Protein AF-M2TJ73-F1 (afdb_monomer_lite)

Organism: Cochliobolus heterostrophus (strain C5 / ATCC 48332 / race O) (NCBI:txid701091)

Radius of gyration: 16.39 Å; chains: 1; bounding box: 40×50×38 Å

Structure (mmCIF, N/CA/C/O backbone):
data_AF-M2TJ73-F1
#
_entry.id   AF-M2TJ73-F1
#
loop_
_atom_site.group_PDB
_atom_site.id
_atom_site.type_symbol
_atom_site.label_atom_id
_atom_site.label_alt_id
_atom_site.label_comp_id
_atom_site.label_asym_id
_atom_site.label_entity_id
_atom_site.label_seq_id
_atom_site.pdbx_PDB_ins_code
_atom_site.Cartn_x
_atom_site.Cartn_y
_atom_site.Cartn_z
_atom_site.occupancy
_atom_site.B_iso_or_equiv
_atom_site.auth_seq_id
_atom_site.auth_comp_id
_atom_site.auth_asym_id
_atom_site.auth_atom_id
_atom_site.pdbx_PDB_model_num
ATOM 1 N N . MET A 1 1 ? -11.715 5.694 4.48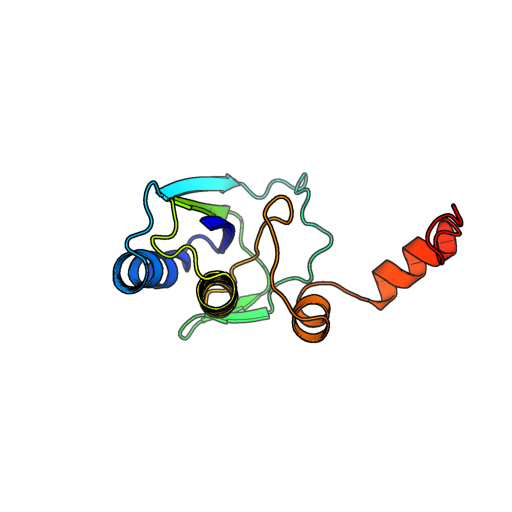5 1.00 90.75 1 MET A N 1
ATOM 2 C CA . MET A 1 1 ? -10.514 4.877 4.255 1.00 90.75 1 MET A CA 1
ATOM 3 C C . MET A 1 1 ? -10.256 4.895 2.766 1.00 90.75 1 MET A C 1
ATOM 5 O O . MET A 1 1 ? -11.190 4.682 2.010 1.00 90.75 1 MET A O 1
ATOM 9 N N . ILE A 1 2 ? -9.051 5.289 2.363 1.00 94.38 2 ILE A N 1
ATOM 10 C CA . ILE A 1 2 ? -8.720 5.527 0.956 1.00 94.38 2 ILE A CA 1
ATOM 11 C C . ILE A 1 2 ? -7.363 4.884 0.698 1.00 94.38 2 ILE A C 1
ATOM 13 O O . ILE A 1 2 ? -6.383 5.260 1.344 1.00 94.38 2 ILE A O 1
ATOM 17 N N . HIS A 1 3 ? -7.318 3.922 -0.218 1.00 95.38 3 HIS A N 1
ATOM 18 C CA . HIS A 1 3 ? -6.088 3.281 -0.672 1.00 95.38 3 HIS A CA 1
ATOM 19 C C . HIS A 1 3 ? -6.145 3.107 -2.182 1.00 95.38 3 HIS A C 1
ATOM 21 O O . HIS A 1 3 ? -7.059 2.450 -2.655 1.00 95.38 3 HIS A O 1
ATOM 27 N N . ASP A 1 4 ? -5.148 3.614 -2.902 1.00 93.88 4 ASP A N 1
ATOM 28 C CA . ASP A 1 4 ? -4.896 3.205 -4.285 1.00 93.88 4 ASP A CA 1
ATOM 29 C C . ASP A 1 4 ? -3.595 2.423 -4.319 1.00 93.88 4 ASP A C 1
ATOM 31 O O . ASP A 1 4 ? -2.575 2.879 -3.792 1.00 93.88 4 ASP A O 1
ATOM 35 N N . ILE A 1 5 ? -3.633 1.240 -4.916 1.00 93.00 5 ILE A N 1
ATOM 36 C CA . ILE A 1 5 ? -2.560 0.257 -4.860 1.00 93.00 5 ILE A CA 1
ATOM 37 C C . ILE A 1 5 ? -2.330 -0.276 -6.269 1.00 93.00 5 ILE A C 1
ATOM 39 O O . ILE A 1 5 ? -3.274 -0.642 -6.960 1.00 93.00 5 ILE A O 1
ATOM 43 N N . ALA A 1 6 ? -1.076 -0.293 -6.706 1.00 90.38 6 ALA A N 1
ATOM 44 C CA . ALA A 1 6 ? -0.667 -0.979 -7.921 1.00 90.38 6 ALA A CA 1
ATOM 45 C C . ALA A 1 6 ? -0.224 -2.397 -7.567 1.00 90.38 6 ALA A C 1
ATOM 47 O O . ALA A 1 6 ? 0.658 -2.549 -6.726 1.00 90.38 6 ALA A O 1
ATOM 48 N N . PHE A 1 7 ? -0.800 -3.402 -8.211 1.00 89.06 7 PHE A N 1
ATOM 49 C CA . PHE A 1 7 ? -0.373 -4.795 -8.111 1.00 89.06 7 PHE A CA 1
ATOM 50 C C . PHE A 1 7 ? 0.195 -5.269 -9.451 1.00 89.06 7 PHE A C 1
ATOM 52 O O . PHE A 1 7 ? -0.270 -4.792 -10.493 1.00 89.06 7 PHE A O 1
ATOM 59 N N . PRO A 1 8 ? 1.127 -6.236 -9.460 1.00 81.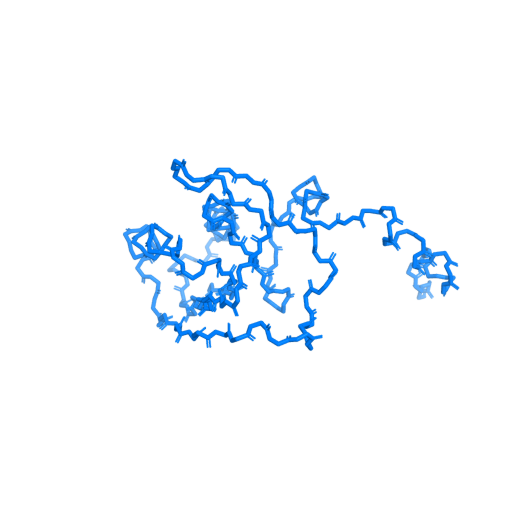94 8 PRO A N 1
ATOM 60 C CA . PRO A 1 8 ? 1.322 -7.086 -10.630 1.00 81.94 8 PRO A CA 1
ATOM 61 C C . PRO A 1 8 ? -0.034 -7.709 -11.004 1.00 81.94 8 PRO A C 1
ATOM 63 O O . PRO A 1 8 ? -0.753 -8.185 -10.125 1.00 81.94 8 PRO A O 1
ATOM 66 N N . ALA A 1 9 ? -0.440 -7.631 -12.276 1.00 67.19 9 ALA A N 1
ATOM 67 C CA . ALA A 1 9 ? -1.838 -7.856 -12.671 1.00 67.19 9 ALA A CA 1
ATOM 68 C C . ALA A 1 9 ? -2.438 -9.198 -12.196 1.00 67.19 9 ALA A C 1
ATOM 70 O O . ALA A 1 9 ? -3.610 -9.237 -11.819 1.00 67.19 9 ALA A O 1
ATOM 71 N N . ASP A 1 10 ? -1.633 -10.262 -12.164 1.00 79.31 10 ASP A N 1
ATOM 72 C CA . ASP A 1 10 ? -2.078 -11.620 -11.821 1.00 79.31 10 ASP A CA 1
ATOM 73 C C . ASP A 1 10 ? -2.294 -11.844 -10.312 1.00 79.31 10 ASP A C 1
ATOM 75 O O . ASP A 1 10 ? -2.897 -12.842 -9.917 1.00 79.31 10 ASP A O 1
ATOM 79 N N . ASP A 1 11 ? -1.839 -10.919 -9.465 1.00 81.94 11 ASP A N 1
ATOM 80 C CA . ASP A 1 11 ? -1.659 -11.166 -8.032 1.00 81.94 11 ASP A CA 1
ATOM 81 C C . ASP A 1 11 ? -2.641 -10.389 -7.134 1.00 81.94 11 ASP A C 1
ATOM 83 O O . ASP A 1 11 ? -2.643 -10.538 -5.914 1.00 81.94 11 ASP A O 1
ATOM 87 N N . ALA A 1 12 ? -3.521 -9.564 -7.708 1.00 90.06 12 ALA A N 1
ATOM 88 C CA . ALA A 1 12 ? -4.411 -8.693 -6.933 1.00 90.06 12 ALA A CA 1
ATOM 89 C C . ALA A 1 12 ? -5.602 -9.417 -6.268 1.00 90.06 12 ALA A C 1
ATOM 91 O O . ALA A 1 12 ? -6.164 -8.903 -5.298 1.00 90.06 12 ALA A O 1
ATOM 92 N N . ALA A 1 13 ? -6.014 -10.583 -6.779 1.00 90.75 13 ALA A N 1
ATOM 93 C CA . ALA A 1 13 ? -7.239 -11.259 -6.337 1.00 90.75 13 ALA A CA 1
ATOM 94 C C . ALA A 1 13 ? -7.246 -11.619 -4.834 1.00 90.75 13 ALA A C 1
ATOM 96 O O . ALA A 1 13 ? -8.194 -11.218 -4.157 1.00 90.75 13 ALA A O 1
ATOM 97 N N . PRO A 1 14 ? -6.184 -12.222 -4.255 1.00 91.12 14 PRO A N 1
ATOM 98 C CA . PRO A 1 14 ? -6.141 -12.509 -2.817 1.00 91.12 14 PRO A CA 1
ATOM 99 C C . PRO A 1 14 ? -6.260 -11.262 -1.930 1.00 91.12 14 PRO A C 1
ATOM 101 O O . PRO A 1 14 ? -6.728 -11.334 -0.793 1.00 91.12 14 PRO A O 1
ATOM 104 N N . PHE A 1 15 ? -5.814 -10.100 -2.421 1.00 94.06 15 PHE A N 1
ATOM 105 C CA . PHE A 1 15 ? -5.986 -8.842 -1.701 1.00 94.06 15 PHE A CA 1
ATOM 106 C C . PHE A 1 15 ? -7.431 -8.340 -1.765 1.00 94.06 15 PHE A C 1
ATOM 108 O O . PHE A 1 15 ? -7.940 -7.856 -0.756 1.00 94.06 15 PHE A O 1
ATOM 115 N N . LEU A 1 16 ? -8.084 -8.450 -2.924 1.00 93.88 16 LEU A N 1
ATOM 116 C CA . LEU A 1 16 ? -9.481 -8.050 -3.099 1.00 93.88 16 LEU A CA 1
ATOM 117 C C . LEU A 1 16 ? -10.423 -8.897 -2.240 1.00 93.88 16 LEU A C 1
ATOM 119 O O . LEU A 1 16 ? -11.265 -8.330 -1.553 1.00 93.88 16 LEU A O 1
ATOM 123 N N . GLU A 1 17 ? -10.228 -10.217 -2.218 1.00 93.75 17 GLU A N 1
ATOM 124 C CA . GLU A 1 17 ? -10.980 -11.143 -1.357 1.00 93.75 17 GLU A CA 1
ATOM 125 C C . GLU A 1 17 ? -10.822 -10.768 0.120 1.00 93.75 17 GLU A C 1
ATOM 127 O O . GLU A 1 17 ? -11.801 -10.599 0.840 1.00 93.75 17 GLU A O 1
ATOM 132 N N . TYR A 1 18 ? -9.586 -10.518 0.561 1.00 94.75 18 TYR A N 1
ATOM 133 C CA . TYR A 1 18 ? -9.336 -10.046 1.920 1.00 94.75 18 TYR A CA 1
ATOM 134 C C . TYR A 1 18 ? -10.005 -8.697 2.219 1.00 94.75 18 TYR A C 1
ATOM 136 O O . TYR A 1 18 ? -10.516 -8.493 3.320 1.00 94.75 18 TYR A O 1
ATOM 144 N N . ALA A 1 19 ? -9.954 -7.748 1.283 1.00 94.06 19 ALA A N 1
ATOM 145 C CA . ALA A 1 19 ? -10.537 -6.425 1.472 1.00 94.06 19 ALA A CA 1
ATOM 146 C C . ALA A 1 19 ? -12.067 -6.493 1.597 1.00 94.06 19 ALA A C 1
ATOM 148 O O . ALA A 1 19 ? -12.628 -5.793 2.442 1.00 94.06 19 ALA A O 1
ATOM 149 N N . ASP A 1 20 ? -12.710 -7.349 0.802 1.00 93.62 20 ASP A N 1
ATOM 150 C CA . ASP A 1 20 ? -14.139 -7.645 0.890 1.00 93.62 20 ASP A CA 1
ATOM 151 C C . ASP A 1 20 ? -14.485 -8.270 2.249 1.00 93.62 20 ASP A C 1
ATOM 153 O O . ASP A 1 20 ? -15.212 -7.674 3.043 1.00 93.62 20 ASP A O 1
ATOM 157 N N . GLU A 1 21 ? -13.861 -9.400 2.589 1.00 94.06 21 GLU A N 1
ATOM 158 C CA . GLU A 1 21 ? -14.176 -10.157 3.806 1.00 94.06 21 GLU A CA 1
ATOM 159 C C . GLU A 1 21 ? -13.881 -9.386 5.101 1.00 94.06 21 GLU A C 1
ATOM 161 O O . GLU A 1 21 ? -14.634 -9.467 6.074 1.00 94.06 21 GLU A O 1
ATOM 166 N N . ALA A 1 22 ? -12.756 -8.667 5.157 1.00 93.50 22 ALA A N 1
ATOM 167 C CA . ALA A 1 22 ? -12.283 -8.052 6.395 1.00 93.50 22 ALA A CA 1
ATOM 168 C C . ALA A 1 22 ? -12.795 -6.623 6.609 1.00 93.50 22 ALA A C 1
ATOM 170 O O . ALA A 1 22 ? -12.780 -6.150 7.753 1.00 93.50 22 ALA A O 1
ATOM 171 N N . PHE A 1 23 ? -13.189 -5.916 5.545 1.00 92.31 23 PHE A N 1
ATOM 172 C CA . PHE A 1 23 ? -13.529 -4.495 5.629 1.00 92.31 23 PHE A CA 1
ATOM 173 C C . PHE A 1 23 ? -14.849 -4.102 4.971 1.00 92.31 23 PHE A C 1
ATOM 175 O O . PHE A 1 23 ? -15.295 -2.994 5.273 1.00 92.31 23 PHE A O 1
ATOM 182 N N . ASP A 1 24 ? -15.452 -4.942 4.120 1.00 91.69 24 ASP A N 1
ATOM 183 C CA . ASP A 1 24 ? -16.683 -4.622 3.376 1.00 91.69 24 ASP A CA 1
ATOM 184 C C . ASP A 1 24 ? -16.599 -3.223 2.721 1.00 91.69 24 ASP A C 1
ATOM 186 O O . ASP A 1 24 ? -17.469 -2.357 2.853 1.00 91.69 24 ASP A O 1
ATOM 190 N N . LEU A 1 25 ? -15.437 -2.935 2.115 1.00 87.50 25 LEU A N 1
ATOM 191 C CA . LEU A 1 25 ? -15.039 -1.577 1.752 1.00 87.50 25 LEU A CA 1
ATOM 192 C C . LEU A 1 25 ? -15.332 -1.279 0.281 1.00 87.50 25 LEU A C 1
ATOM 194 O O . LEU A 1 25 ? -14.535 -1.574 -0.608 1.00 87.50 25 LEU A O 1
ATOM 198 N N . TYR A 1 26 ? -16.448 -0.593 0.054 1.00 91.75 26 TYR A N 1
ATOM 199 C CA . TYR A 1 26 ? -16.934 -0.221 -1.272 1.00 91.75 26 TYR A CA 1
ATOM 200 C C . TYR A 1 26 ? -17.088 1.302 -1.434 1.00 91.75 26 TYR A C 1
ATOM 202 O O . TYR A 1 26 ? -17.320 2.005 -0.444 1.00 91.75 26 TYR A O 1
ATOM 210 N N . PRO A 1 27 ? -17.012 1.836 -2.673 1.00 93.56 27 PRO A N 1
ATOM 211 C CA . PRO A 1 27 ? -16.735 1.144 -3.940 1.00 93.56 27 PRO A CA 1
ATOM 212 C C . PRO A 1 27 ? -15.270 0.708 -4.116 1.00 93.56 27 PRO A C 1
ATOM 214 O O . PRO A 1 27 ? -14.356 1.306 -3.542 1.00 93.56 27 PRO A O 1
ATOM 217 N N . ILE A 1 28 ? -15.074 -0.302 -4.974 1.00 94.00 28 ILE A N 1
ATOM 218 C CA . ILE A 1 28 ? -13.763 -0.768 -5.441 1.00 94.00 28 ILE A CA 1
ATOM 219 C C . ILE A 1 28 ? -13.549 -0.295 -6.884 1.00 94.00 28 ILE A C 1
ATOM 221 O O . ILE A 1 28 ? -14.382 -0.529 -7.759 1.00 94.00 28 ILE A O 1
ATOM 225 N N . TRP A 1 29 ? -12.423 0.365 -7.135 1.00 94.12 29 TRP A N 1
ATOM 226 C CA . TRP A 1 29 ? -11.959 0.765 -8.460 1.00 94.12 29 TRP A CA 1
ATOM 227 C C . TRP A 1 29 ? -10.947 -0.250 -8.991 1.00 94.12 29 TRP A C 1
ATOM 229 O O . TRP A 1 29 ? -9.982 -0.558 -8.297 1.00 94.12 29 TRP A O 1
ATOM 239 N N . LEU A 1 30 ? -11.131 -0.727 -10.224 1.00 94.19 30 LEU A N 1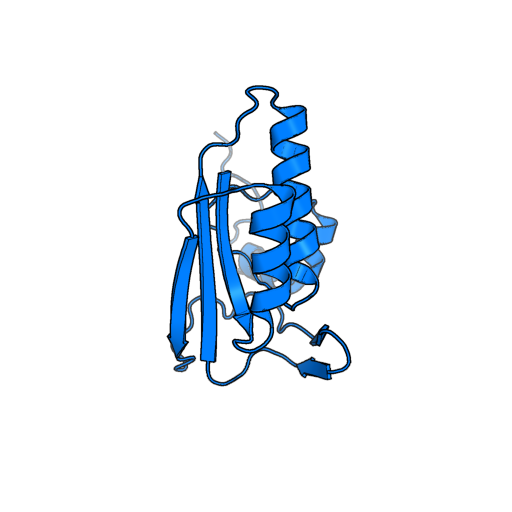
ATOM 240 C CA . LEU A 1 30 ? -10.198 -1.619 -10.916 1.00 94.19 30 LEU A CA 1
ATOM 241 C C . LEU A 1 30 ? -9.814 -0.999 -12.258 1.00 94.19 30 LEU A C 1
ATOM 243 O O . LEU A 1 30 ? -10.678 -0.734 -13.093 1.00 94.19 30 LEU A O 1
ATOM 247 N N . CYS A 1 31 ? -8.523 -0.766 -12.476 1.00 92.38 31 CYS A N 1
ATOM 248 C CA . CYS A 1 31 ? -8.026 -0.180 -13.718 1.00 92.38 31 CYS A CA 1
ATOM 249 C C . CYS A 1 31 ? -6.713 -0.847 -14.143 1.00 92.38 31 CYS A C 1
ATOM 251 O O . CYS A 1 31 ? -5.693 -0.649 -13.476 1.00 92.38 31 CYS A O 1
ATOM 253 N N . PRO A 1 32 ? -6.721 -1.637 -15.232 1.00 89.44 32 PRO A N 1
ATOM 254 C CA . PRO A 1 32 ? -5.501 -2.135 -15.851 1.00 89.44 32 PRO A CA 1
ATOM 255 C C . PRO A 1 32 ? -4.672 -0.971 -16.396 1.00 89.44 32 PRO A C 1
ATOM 257 O O . PRO A 1 32 ? -5.185 -0.102 -17.102 1.00 89.44 32 PRO A O 1
ATOM 260 N N . LEU A 1 33 ? -3.384 -0.960 -16.083 1.00 84.56 33 LEU A N 1
ATOM 261 C CA . LEU A 1 33 ? -2.439 0.064 -16.495 1.00 84.56 33 LEU A CA 1
ATOM 262 C C . LEU A 1 33 ? -1.315 -0.581 -17.295 1.00 84.56 33 LEU A C 1
ATOM 264 O O . LEU A 1 33 ? -0.630 -1.472 -16.800 1.00 84.56 33 LEU A O 1
ATOM 268 N N . LEU A 1 34 ? -1.103 -0.092 -18.515 1.00 81.62 34 LEU A N 1
ATOM 269 C CA . LEU A 1 34 ? 0.06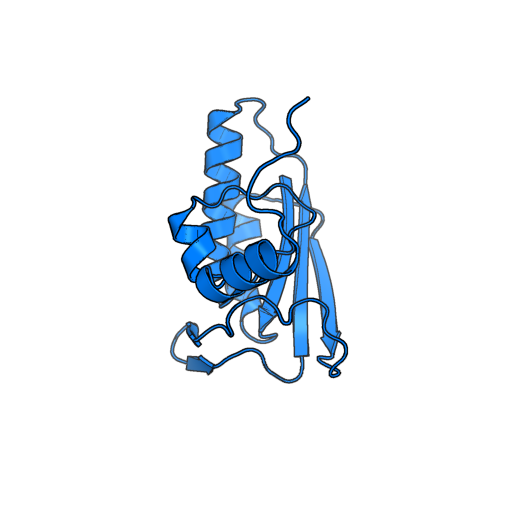7 -0.459 -19.300 1.00 81.62 34 LEU A CA 1
ATOM 270 C C . LEU A 1 34 ? 1.301 0.220 -18.702 1.00 81.62 34 LEU A C 1
ATOM 272 O O . LEU A 1 34 ? 1.312 1.439 -18.501 1.00 81.62 34 LEU A O 1
ATOM 276 N N . ARG A 1 35 ? 2.365 -0.549 -18.482 1.00 72.62 35 ARG A N 1
ATOM 277 C CA . ARG A 1 35 ? 3.692 -0.010 -18.191 1.00 72.62 35 ARG A CA 1
ATOM 278 C C . ARG A 1 35 ? 4.373 0.429 -19.484 1.00 72.62 35 ARG A C 1
ATOM 280 O O . ARG A 1 35 ? 5.294 -0.218 -19.968 1.00 72.62 35 ARG A O 1
ATOM 287 N N . ASP A 1 36 ? 3.942 1.555 -20.049 1.00 70.38 36 ASP A N 1
ATOM 288 C CA . ASP A 1 36 ? 4.813 2.288 -20.970 1.00 70.38 36 ASP A CA 1
ATOM 289 C C . ASP A 1 36 ? 5.840 3.083 -20.142 1.00 70.38 36 ASP A C 1
ATOM 291 O O . ASP A 1 36 ? 5.573 3.438 -18.997 1.00 70.38 36 ASP A O 1
ATOM 295 N N . GLY A 1 37 ? 7.055 3.311 -20.650 1.00 58.66 37 GLY A N 1
ATOM 296 C CA . GLY A 1 37 ? 8.190 3.876 -19.892 1.00 58.66 37 GLY A CA 1
ATOM 297 C C . GLY A 1 37 ? 8.012 5.299 -19.325 1.00 58.66 37 GLY A C 1
ATOM 298 O O . GLY A 1 37 ? 9.000 5.968 -19.036 1.00 58.66 37 GLY A O 1
ATOM 299 N N . ARG A 1 38 ? 6.778 5.792 -19.179 1.00 61.50 38 ARG A N 1
ATOM 300 C CA . ARG A 1 38 ? 6.381 7.094 -18.626 1.00 61.50 38 ARG A CA 1
ATOM 301 C C . ARG A 1 38 ? 5.926 7.003 -17.163 1.00 61.50 38 ARG A C 1
ATOM 303 O O . ARG A 1 38 ? 5.262 7.910 -16.660 1.00 61.50 38 ARG A O 1
ATOM 310 N N . ILE A 1 39 ? 6.248 5.913 -16.466 1.00 59.75 39 ILE A N 1
ATOM 311 C CA . ILE A 1 39 ? 5.707 5.634 -15.131 1.00 59.75 39 ILE A CA 1
ATOM 312 C C . ILE A 1 39 ? 6.259 6.616 -14.088 1.00 59.75 39 ILE A C 1
ATOM 314 O O . ILE A 1 39 ? 7.443 6.621 -13.762 1.00 59.75 39 ILE A O 1
ATOM 318 N N . SER A 1 40 ? 5.354 7.368 -13.458 1.00 56.81 40 SER A N 1
ATOM 319 C CA . SER A 1 40 ? 5.631 8.284 -12.336 1.00 56.81 40 SER A CA 1
ATOM 320 C C . SER A 1 40 ? 6.073 7.588 -11.027 1.00 56.81 40 SER A C 1
ATOM 322 O O . SER A 1 40 ? 6.231 8.258 -10.009 1.00 56.81 40 SER A O 1
ATOM 324 N N . MET A 1 41 ? 6.249 6.261 -11.013 1.00 60.03 41 MET A N 1
ATOM 325 C CA . MET A 1 41 ? 6.626 5.476 -9.823 1.00 60.03 41 MET A CA 1
ATOM 326 C C . MET A 1 41 ? 8.059 4.947 -9.841 1.00 60.03 41 MET A C 1
ATOM 328 O O . MET A 1 41 ? 8.394 4.093 -9.025 1.00 60.03 41 MET A O 1
ATOM 332 N N . GLY A 1 42 ? 8.922 5.463 -10.718 1.00 62.38 42 GLY A N 1
ATOM 333 C CA . GLY A 1 42 ? 10.316 5.010 -10.829 1.00 62.38 42 GLY A CA 1
ATOM 334 C C . GLY A 1 42 ? 11.186 5.184 -9.572 1.00 62.38 42 GLY A C 1
ATOM 335 O O . GLY A 1 42 ? 12.346 4.805 -9.605 1.00 62.38 42 GLY A O 1
ATOM 336 N N . TYR A 1 43 ? 10.655 5.755 -8.484 1.00 71.31 43 TYR A N 1
ATOM 337 C CA . TYR A 1 43 ? 11.382 5.995 -7.231 1.00 71.31 43 TYR A CA 1
ATOM 338 C C . TYR A 1 43 ? 11.218 4.886 -6.184 1.00 71.31 43 TYR A C 1
ATOM 340 O O . TYR A 1 43 ? 11.990 4.830 -5.228 1.00 71.31 43 TYR A O 1
ATOM 348 N N . ALA A 1 44 ? 10.184 4.047 -6.297 1.00 81.50 44 ALA A N 1
ATOM 349 C CA . ALA A 1 44 ? 10.058 2.889 -5.420 1.00 81.50 44 ALA A CA 1
ATOM 350 C C . ALA A 1 44 ? 11.045 1.809 -5.872 1.00 81.50 44 ALA A C 1
ATOM 352 O O . ALA A 1 44 ? 11.264 1.625 -7.072 1.00 81.50 44 ALA A O 1
ATOM 353 N N . LYS A 1 45 ? 11.607 1.065 -4.918 1.00 82.81 45 LYS A N 1
ATOM 354 C CA . LYS A 1 45 ? 12.401 -0.120 -5.235 1.00 82.81 45 LYS A CA 1
ATOM 355 C C . LYS A 1 45 ? 11.528 -1.103 -6.024 1.00 82.81 45 LYS A C 1
ATOM 357 O O . LYS A 1 45 ? 10.351 -1.267 -5.680 1.00 82.81 45 LYS A O 1
ATOM 362 N N . PRO A 1 46 ? 12.069 -1.764 -7.061 1.00 78.69 46 PRO A N 1
ATOM 363 C CA . PRO A 1 46 ? 11.383 -2.888 -7.676 1.00 78.69 46 PRO A CA 1
ATOM 364 C C . PRO A 1 46 ? 10.996 -3.896 -6.592 1.00 78.69 46 PRO A C 1
ATOM 366 O O . PRO A 1 46 ? 11.797 -4.189 -5.703 1.00 78.69 46 PRO A O 1
ATOM 369 N N . PHE A 1 47 ? 9.762 -4.394 -6.642 1.00 80.25 47 PHE A N 1
ATOM 370 C CA . PHE A 1 47 ? 9.359 -5.476 -5.755 1.00 80.25 47 PHE A CA 1
ATOM 371 C C . PHE A 1 47 ? 10.181 -6.723 -6.101 1.00 80.25 47 PHE A C 1
ATOM 373 O O . PHE A 1 47 ? 10.314 -7.045 -7.271 1.00 80.25 47 PHE A O 1
ATOM 380 N N . SER A 1 48 ? 10.747 -7.405 -5.115 1.00 82.56 48 SER A N 1
ATOM 381 C CA . SER A 1 48 ? 11.398 -8.702 -5.303 1.00 82.56 48 SER A CA 1
ATOM 382 C C . SER A 1 48 ? 10.966 -9.583 -4.146 1.00 82.56 48 SER A C 1
ATOM 384 O O . SER A 1 48 ? 11.151 -9.221 -2.979 1.00 82.56 48 SER A O 1
ATOM 386 N N . GLY A 1 49 ? 10.318 -10.698 -4.455 1.00 81.25 49 GLY A N 1
ATOM 387 C CA . GLY A 1 49 ? 9.755 -11.568 -3.437 1.00 81.25 49 GLY A CA 1
ATOM 388 C C . GLY A 1 49 ? 8.871 -12.662 -4.008 1.00 81.25 49 GLY A C 1
ATOM 389 O O . GLY A 1 49 ? 8.635 -12.742 -5.212 1.00 81.25 49 GLY A O 1
ATOM 390 N N . LEU A 1 50 ? 8.383 -13.512 -3.111 1.00 79.19 50 LEU A N 1
ATOM 391 C CA . LEU A 1 50 ? 7.420 -14.546 -3.454 1.00 79.19 50 LEU A CA 1
ATOM 392 C C . LEU A 1 50 ? 6.005 -13.979 -3.380 1.00 79.19 50 LEU A C 1
ATOM 394 O O . LEU A 1 50 ? 5.616 -13.425 -2.352 1.00 79.19 50 LEU A O 1
ATOM 398 N N . VAL A 1 51 ? 5.239 -14.175 -4.448 1.00 77.38 51 VAL A N 1
ATOM 399 C CA . VAL A 1 51 ? 3.788 -13.996 -4.461 1.00 77.38 51 VAL A CA 1
ATOM 400 C C . VAL A 1 51 ? 3.151 -15.359 -4.696 1.00 77.38 51 VAL A C 1
ATOM 402 O O . VAL A 1 51 ? 3.283 -15.956 -5.768 1.00 77.38 51 VAL A O 1
ATOM 405 N N . GLY A 1 52 ? 2.529 -15.907 -3.649 1.00 76.94 52 GLY A N 1
ATOM 406 C CA . GLY A 1 52 ? 2.213 -17.335 -3.611 1.00 76.94 52 GLY A CA 1
ATOM 407 C C . GLY A 1 52 ? 3.490 -18.166 -3.783 1.00 76.94 52 GLY A C 1
ATOM 408 O O . GLY A 1 52 ? 4.461 -17.960 -3.059 1.00 76.94 52 GLY A O 1
ATOM 409 N N . ASP A 1 53 ? 3.504 -19.053 -4.781 1.00 79.44 53 ASP A N 1
ATOM 410 C CA . ASP A 1 53 ? 4.660 -19.904 -5.110 1.00 79.44 53 ASP A CA 1
ATOM 411 C C . ASP A 1 53 ? 5.552 -19.331 -6.231 1.00 79.44 53 ASP A C 1
ATOM 413 O O . ASP A 1 53 ? 6.484 -19.992 -6.695 1.00 79.44 53 ASP A O 1
ATOM 417 N N . LYS A 1 54 ? 5.267 -18.114 -6.714 1.00 79.31 54 LYS A N 1
ATOM 418 C CA . LYS A 1 54 ? 5.993 -17.491 -7.828 1.00 79.31 54 LYS A CA 1
ATOM 419 C C . LYS A 1 54 ? 6.997 -16.469 -7.310 1.00 79.31 54 LYS A C 1
ATOM 421 O O . LYS A 1 54 ? 6.635 -15.569 -6.559 1.00 79.31 54 LYS A O 1
ATOM 426 N N . GLN A 1 55 ? 8.242 -16.561 -7.773 1.00 83.19 55 GLN A N 1
ATOM 427 C CA . GLN A 1 55 ? 9.195 -15.463 -7.629 1.00 83.19 55 GLN A CA 1
ATOM 428 C C . GLN A 1 55 ? 8.788 -14.335 -8.580 1.00 83.19 55 GLN A C 1
ATOM 430 O O . GLN A 1 55 ? 8.743 -14.535 -9.795 1.00 83.19 55 GLN A O 1
ATOM 435 N N . VAL A 1 56 ? 8.503 -13.162 -8.025 1.00 78.88 56 VAL A N 1
ATOM 436 C CA . VAL A 1 56 ? 8.163 -11.952 -8.770 1.00 78.88 56 VAL A CA 1
ATOM 437 C C . VAL A 1 56 ? 9.316 -10.969 -8.627 1.00 78.88 56 VAL A C 1
ATOM 439 O O . VAL A 1 56 ? 9.727 -10.630 -7.518 1.00 78.88 56 VAL A O 1
ATOM 442 N N . GLU A 1 57 ? 9.841 -10.531 -9.768 1.00 77.94 57 GLU A N 1
ATOM 443 C CA . GLU A 1 57 ? 10.905 -9.535 -9.874 1.00 77.94 57 GLU A CA 1
ATOM 444 C C . GLU A 1 57 ? 10.375 -8.332 -10.652 1.00 77.94 57 GLU A C 1
ATOM 446 O O . GLU A 1 57 ? 10.106 -8.393 -11.852 1.00 77.94 57 GLU A O 1
ATOM 451 N N . GLY A 1 58 ? 10.206 -7.222 -9.952 1.00 74.25 58 GLY A N 1
ATOM 452 C CA . GLY A 1 58 ? 9.549 -6.028 -10.445 1.00 74.25 58 GLY A CA 1
ATOM 453 C C . GLY A 1 58 ? 8.061 -6.246 -10.703 1.00 74.25 58 GLY A C 1
ATOM 454 O O . GLY A 1 58 ? 7.397 -7.046 -10.056 1.00 74.25 58 GLY A O 1
ATOM 455 N N . TYR A 1 59 ? 7.534 -5.480 -11.650 1.00 71.81 59 TYR A N 1
ATOM 456 C CA . TYR A 1 59 ? 6.181 -5.672 -12.154 1.00 71.81 59 TYR A CA 1
ATOM 457 C C . TYR A 1 59 ? 6.271 -5.811 -13.673 1.00 71.81 59 TYR A C 1
ATOM 459 O O . TYR A 1 59 ? 7.160 -5.205 -14.281 1.00 71.81 59 TYR A O 1
ATOM 467 N N . GLY A 1 60 ? 5.378 -6.614 -14.252 1.00 71.81 60 GLY A N 1
ATOM 468 C CA . GLY A 1 60 ? 5.372 -6.949 -15.678 1.00 71.81 60 GLY A CA 1
ATOM 469 C C . GLY A 1 60 ? 4.892 -5.815 -16.590 1.00 71.81 60 GLY A C 1
ATOM 470 O O . GLY A 1 60 ? 4.862 -4.648 -16.210 1.00 71.81 60 GLY A O 1
ATOM 471 N N . ASP A 1 61 ? 4.477 -6.171 -17.807 1.00 78.38 61 ASP A N 1
ATOM 472 C CA . ASP A 1 61 ? 4.010 -5.208 -18.819 1.00 78.38 61 ASP A CA 1
ATOM 473 C C . ASP A 1 61 ? 2.710 -4.486 -18.417 1.00 78.38 61 ASP A C 1
ATOM 475 O O . ASP A 1 61 ? 2.408 -3.402 -18.921 1.00 78.38 61 ASP A O 1
ATOM 479 N N . TRP A 1 62 ? 1.948 -5.076 -17.492 1.00 81.56 62 TRP A N 1
ATOM 480 C CA . TRP A 1 62 ? 0.689 -4.545 -16.985 1.00 81.56 62 TRP A CA 1
ATOM 481 C C . TRP A 1 62 ? 0.643 -4.589 -15.458 1.00 81.56 62 TRP A C 1
ATOM 483 O O . TRP A 1 62 ? 0.947 -5.612 -14.843 1.00 81.56 62 TRP A O 1
ATOM 493 N N . ASP A 1 63 ? 0.175 -3.491 -14.869 1.00 84.75 63 ASP A N 1
ATOM 494 C CA . ASP A 1 63 ? -0.204 -3.407 -13.460 1.00 84.75 63 ASP A CA 1
ATOM 495 C C . ASP A 1 63 ? -1.731 -3.334 -13.353 1.00 84.75 63 ASP A C 1
ATOM 497 O O . ASP A 1 63 ? -2.397 -2.753 -14.212 1.00 84.75 63 ASP A O 1
ATOM 501 N N . LEU A 1 64 ? -2.300 -3.834 -12.260 1.00 90.06 64 LEU A N 1
ATOM 502 C CA . LEU A 1 64 ? -3.679 -3.531 -11.891 1.00 90.06 64 LEU A CA 1
ATOM 503 C C . LEU A 1 64 ? -3.687 -2.465 -10.797 1.00 90.06 64 LEU A C 1
ATOM 505 O O . LEU A 1 64 ? -3.176 -2.676 -9.698 1.00 90.06 64 LEU A O 1
ATOM 509 N N . SER A 1 65 ? -4.292 -1.315 -11.086 1.00 91.44 65 SER A N 1
ATOM 510 C CA . SER A 1 65 ? -4.606 -0.323 -10.064 1.00 91.44 65 SER A CA 1
ATOM 511 C C . SER A 1 65 ? -5.910 -0.695 -9.371 1.00 91.44 65 SER A C 1
ATOM 513 O O . SER A 1 65 ? -6.967 -0.706 -10.003 1.00 91.44 65 SER A O 1
ATOM 515 N N . VAL A 1 66 ? -5.830 -0.929 -8.067 1.00 94.94 66 VAL A N 1
ATOM 516 C CA . VAL A 1 66 ? -6.958 -1.203 -7.177 1.00 94.94 66 VAL A CA 1
ATOM 517 C C . VAL A 1 66 ? -7.158 -0.011 -6.247 1.00 94.94 66 VAL A C 1
ATOM 519 O O . VAL A 1 66 ? -6.246 0.344 -5.501 1.00 94.94 66 VAL A O 1
ATOM 522 N N . GLY A 1 67 ? -8.337 0.603 -6.291 1.00 95.44 67 GLY A N 1
ATOM 523 C CA . GLY A 1 67 ? -8.736 1.690 -5.399 1.00 95.44 67 GLY A CA 1
ATOM 524 C C . GLY A 1 67 ? -9.815 1.238 -4.421 1.00 95.44 67 GLY A C 1
ATOM 525 O O . GLY A 1 67 ? -10.837 0.708 -4.840 1.00 95.44 67 GLY A O 1
ATOM 526 N N . LEU A 1 68 ? -9.608 1.454 -3.125 1.00 95.50 68 LEU A N 1
ATOM 527 C CA . LEU A 1 68 ? -10.574 1.182 -2.062 1.00 95.50 68 LEU A CA 1
ATOM 528 C C . LEU A 1 68 ? -11.023 2.498 -1.424 1.00 95.50 68 LEU A C 1
ATOM 530 O O . LEU A 1 68 ? -10.241 3.113 -0.689 1.00 95.50 68 LEU A O 1
ATOM 534 N N . TRP A 1 69 ? -12.250 2.949 -1.698 1.00 93.12 69 TRP A N 1
ATOM 535 C CA . TRP A 1 69 ? -12.723 4.296 -1.337 1.00 93.12 69 TRP A CA 1
ATOM 536 C C . TRP A 1 69 ? -14.007 4.270 -0.499 1.00 93.12 69 TRP A C 1
ATOM 538 O O . TRP A 1 69 ? -15.037 4.794 -0.907 1.00 93.12 69 TRP A O 1
ATOM 548 N N . GLY A 1 70 ? -13.951 3.696 0.700 1.00 89.25 70 GLY A N 1
ATOM 549 C CA . GLY A 1 70 ? -15.129 3.577 1.566 1.00 89.25 70 GLY A CA 1
ATOM 550 C C . GLY A 1 70 ? -15.032 4.376 2.862 1.00 89.25 70 GLY A C 1
ATOM 551 O O . GLY A 1 70 ? -13.952 4.778 3.311 1.00 89.25 70 GLY A O 1
ATOM 552 N N . GLN A 1 71 ? -16.168 4.604 3.515 1.00 87.56 71 GLN A N 1
ATOM 553 C CA . GLN A 1 71 ? -16.172 5.093 4.894 1.00 87.56 71 GLN A CA 1
ATOM 554 C C . GLN A 1 71 ? -15.748 3.964 5.837 1.00 87.56 71 GLN A C 1
ATOM 556 O O . GLN A 1 71 ? -16.113 2.814 5.636 1.00 87.56 71 GLN A O 1
ATOM 561 N N . TYR A 1 72 ? -14.957 4.290 6.861 1.00 89.69 72 TYR A N 1
ATOM 562 C CA . TYR A 1 72 ? -14.654 3.321 7.913 1.00 89.69 72 TYR A CA 1
ATOM 563 C C . TYR A 1 72 ? -15.684 3.504 9.037 1.00 89.69 72 TYR A C 1
ATOM 565 O O . TYR A 1 72 ? -15.887 4.649 9.446 1.00 89.69 72 TYR A O 1
ATOM 573 N N . PRO A 1 73 ? -16.331 2.436 9.537 1.00 88.94 73 PRO A N 1
ATOM 574 C CA . PRO A 1 73 ? -17.515 2.551 10.395 1.00 88.94 73 PRO A CA 1
ATOM 575 C C . PRO A 1 73 ? -17.225 3.120 11.790 1.00 88.94 73 PRO A C 1
ATOM 577 O O . PRO A 1 73 ? -18.135 3.589 12.469 1.00 88.94 73 PRO A O 1
ATOM 580 N N . SER A 1 74 ? -15.966 3.089 12.232 1.00 89.69 74 SER A N 1
ATOM 581 C CA . SER A 1 74 ? -15.571 3.565 13.556 1.00 89.69 74 SER A CA 1
ATOM 582 C C . SER A 1 74 ? -14.971 4.969 13.509 1.00 89.69 74 SER A C 1
ATOM 584 O O . SER A 1 74 ? -14.078 5.256 12.709 1.00 89.69 74 SER A O 1
ATOM 586 N N . SER A 1 75 ? -15.410 5.825 14.435 1.00 90.75 75 SER A N 1
ATOM 587 C CA . SER A 1 75 ? -14.805 7.132 14.719 1.00 90.75 75 SER A CA 1
ATOM 588 C C . SER A 1 75 ? -13.589 7.042 15.652 1.00 90.75 75 SER A C 1
ATOM 590 O O . SER A 1 75 ? -12.918 8.047 15.896 1.00 90.75 75 SER A O 1
ATOM 592 N N . ASN A 1 76 ? -13.269 5.852 16.176 1.00 96.38 76 ASN A N 1
ATOM 593 C CA . ASN A 1 76 ? -12.107 5.649 17.030 1.00 96.38 76 ASN A CA 1
ATOM 594 C C . ASN A 1 76 ? -10.814 5.723 16.203 1.00 96.38 76 ASN A C 1
ATOM 596 O O . ASN A 1 76 ? -10.510 4.850 15.385 1.00 96.38 76 ASN A O 1
ATOM 600 N N . GLN A 1 77 ? -10.002 6.745 16.472 1.00 94.62 77 GLN A N 1
ATOM 601 C CA . GLN A 1 77 ? -8.764 6.998 15.734 1.00 94.62 77 GLN A CA 1
ATOM 602 C C . GLN A 1 77 ? -7.763 5.834 15.809 1.00 94.62 77 GLN A C 1
ATOM 604 O O . GLN A 1 77 ? -7.071 5.558 14.827 1.00 94.62 77 GLN A O 1
ATOM 609 N N . ALA A 1 78 ? -7.669 5.138 16.945 1.00 96.31 78 ALA A N 1
ATOM 610 C CA . ALA A 1 78 ? -6.744 4.020 17.103 1.00 96.31 78 ALA A CA 1
ATOM 611 C C . ALA A 1 78 ? -7.193 2.801 16.283 1.00 96.31 78 ALA A C 1
ATOM 613 O O . ALA A 1 78 ? -6.359 2.118 15.691 1.00 96.31 78 ALA A O 1
ATOM 614 N N . GLU A 1 79 ? -8.500 2.542 16.206 1.00 95.50 79 GLU A N 1
ATOM 615 C CA . GLU A 1 79 ? -9.060 1.508 15.326 1.00 95.50 79 GLU A CA 1
ATOM 616 C C . GLU A 1 79 ? -8.839 1.844 13.859 1.00 95.50 79 GLU A C 1
ATOM 618 O O . GLU A 1 79 ? -8.369 0.991 13.111 1.00 95.50 79 GLU A O 1
ATOM 623 N N . PHE A 1 80 ? -9.090 3.096 13.471 1.00 94.69 80 PHE A N 1
ATOM 624 C CA . PHE A 1 80 ? -8.849 3.565 12.112 1.00 94.69 80 PHE A CA 1
ATOM 625 C C . PHE A 1 80 ? -7.384 3.369 11.700 1.00 94.69 80 PHE A C 1
ATOM 627 O O . PHE A 1 80 ? -7.111 2.808 10.640 1.00 94.69 80 PHE A O 1
ATOM 634 N N . VAL A 1 81 ? -6.424 3.753 12.549 1.00 95.88 81 VAL A N 1
ATOM 635 C CA . VAL A 1 81 ? -4.988 3.536 12.288 1.00 95.88 81 VAL A CA 1
ATOM 636 C C . VAL A 1 81 ? -4.668 2.046 12.157 1.00 95.88 81 VAL A C 1
ATOM 638 O O . VAL A 1 81 ? -4.004 1.653 11.200 1.00 95.88 81 VAL A O 1
ATOM 641 N N . ARG A 1 82 ? -5.154 1.200 13.078 1.00 96.25 82 ARG A N 1
ATOM 642 C CA . ARG A 1 82 ? -4.928 -0.256 13.015 1.00 96.25 82 ARG A CA 1
ATOM 643 C C . ARG A 1 82 ? -5.479 -0.863 11.726 1.00 96.25 82 ARG A C 1
ATOM 645 O O . ARG A 1 82 ? -4.818 -1.705 11.131 1.00 96.25 82 ARG A O 1
ATOM 652 N N . ALA A 1 83 ? -6.657 -0.429 11.295 1.00 95.75 83 ALA A N 1
ATOM 653 C CA . ALA A 1 83 ? -7.305 -0.911 10.086 1.00 95.75 83 ALA A CA 1
ATOM 654 C C . ALA A 1 83 ? -6.525 -0.530 8.818 1.00 95.75 83 ALA A C 1
ATOM 656 O O . ALA A 1 83 ? -6.214 -1.401 8.010 1.00 95.75 83 ALA A O 1
ATOM 657 N N . ASN A 1 84 ? -6.099 0.733 8.688 1.00 95.88 84 ASN A N 1
ATOM 658 C CA . ASN A 1 84 ? -5.279 1.154 7.546 1.00 95.88 84 ASN A CA 1
ATOM 659 C C . ASN A 1 84 ? -3.931 0.411 7.516 1.00 95.88 84 ASN A C 1
ATOM 661 O O . ASN A 1 84 ? -3.495 -0.013 6.448 1.00 95.88 84 ASN A O 1
ATOM 665 N N . ARG A 1 85 ? -3.297 0.196 8.680 1.00 96.31 85 ARG A N 1
ATOM 666 C CA . ARG A 1 85 ? -2.050 -0.582 8.779 1.00 96.31 85 ARG A CA 1
ATOM 667 C C . ARG A 1 85 ? -2.232 -2.047 8.380 1.00 96.31 85 ARG A C 1
ATOM 669 O O . ARG A 1 85 ? -1.325 -2.618 7.789 1.00 96.31 85 ARG A O 1
ATOM 676 N N . LYS A 1 86 ? -3.385 -2.658 8.674 1.00 96.44 86 LYS A N 1
ATOM 677 C CA . LYS A 1 86 ? -3.704 -4.024 8.224 1.00 96.44 86 LYS A CA 1
ATOM 678 C C . LYS A 1 86 ? -3.787 -4.113 6.700 1.00 96.44 86 LYS A C 1
ATOM 680 O O . LYS A 1 86 ? -3.176 -5.008 6.129 1.00 96.44 86 LYS A O 1
ATOM 685 N N . ILE A 1 87 ? -4.463 -3.163 6.051 1.00 95.88 87 ILE A N 1
ATOM 686 C CA . ILE A 1 87 ? -4.516 -3.087 4.581 1.00 95.88 87 ILE A CA 1
ATOM 687 C C . ILE A 1 87 ? -3.114 -2.885 3.997 1.00 95.88 87 ILE A C 1
ATOM 689 O O . ILE A 1 87 ? -2.716 -3.599 3.082 1.00 95.88 87 ILE A O 1
ATOM 693 N N . GLU A 1 88 ? -2.343 -1.952 4.558 1.00 95.69 88 GLU A N 1
ATOM 694 C CA . GLU A 1 88 ? -0.968 -1.667 4.133 1.00 95.69 88 GLU A CA 1
ATOM 695 C C . GLU A 1 88 ? -0.012 -2.855 4.322 1.00 95.69 88 GLU A C 1
ATOM 697 O O . GLU A 1 88 ? 0.907 -3.047 3.528 1.00 95.69 88 GLU A O 1
ATOM 702 N N . ALA A 1 89 ? -0.214 -3.673 5.353 1.00 94.75 89 ALA A N 1
ATOM 703 C CA . ALA A 1 89 ? 0.527 -4.915 5.525 1.00 94.75 89 ALA A CA 1
ATOM 704 C C . ALA A 1 89 ? 0.099 -5.963 4.491 1.00 94.75 89 ALA A C 1
ATOM 706 O O . ALA A 1 89 ? 0.954 -6.488 3.784 1.00 94.75 89 ALA A O 1
ATOM 707 N N . LYS A 1 90 ? -1.210 -6.210 4.356 1.00 94.81 90 LYS A N 1
ATOM 708 C CA . LYS A 1 90 ? -1.739 -7.259 3.480 1.00 94.81 90 LYS A CA 1
ATOM 709 C C . LYS A 1 90 ? -1.430 -7.013 2.011 1.00 94.81 90 LYS A C 1
ATOM 711 O O . LYS A 1 90 ? -1.078 -7.948 1.306 1.00 94.81 90 LYS A O 1
ATOM 716 N N . MET A 1 91 ? -1.519 -5.768 1.544 1.00 93.50 91 MET A N 1
ATOM 717 C CA . MET A 1 91 ? -1.256 -5.455 0.138 1.00 93.50 91 MET A CA 1
ATOM 718 C C . MET A 1 91 ? 0.189 -5.752 -0.279 1.00 93.50 91 MET A C 1
ATOM 720 O O . MET A 1 91 ? 0.434 -5.969 -1.456 1.00 93.50 91 MET A O 1
ATOM 724 N N . ARG A 1 92 ? 1.149 -5.766 0.657 1.00 89.88 92 ARG A N 1
ATOM 725 C CA . ARG A 1 92 ? 2.550 -6.070 0.334 1.00 89.88 92 ARG A CA 1
ATOM 726 C C . ARG A 1 92 ? 2.768 -7.540 -0.007 1.00 89.88 92 ARG A C 1
ATOM 728 O O . ARG A 1 92 ? 3.702 -7.831 -0.743 1.00 89.88 92 ARG A O 1
ATOM 735 N N . GLU A 1 93 ? 1.935 -8.441 0.515 1.00 89.69 93 GLU A N 1
ATOM 736 C CA . GLU A 1 93 ? 2.057 -9.885 0.274 1.00 89.69 93 GLU A CA 1
ATOM 737 C C . GLU A 1 93 ? 1.994 -10.228 -1.227 1.00 89.69 93 GLU A C 1
ATOM 739 O O . GLU A 1 93 ? 2.899 -10.909 -1.698 1.00 89.69 93 GLU A O 1
ATOM 744 N N . PRO A 1 94 ? 1.027 -9.711 -2.013 1.00 89.69 94 PRO A N 1
ATOM 745 C CA . PRO A 1 94 ? 1.020 -9.871 -3.468 1.00 89.69 94 PRO A CA 1
ATOM 746 C C . PRO A 1 94 ? 1.816 -8.790 -4.224 1.00 89.69 94 PRO A C 1
ATOM 748 O O . PRO A 1 94 ? 1.491 -8.445 -5.357 1.00 89.69 94 PRO A O 1
ATOM 751 N N . GLY A 1 95 ? 2.819 -8.178 -3.592 1.00 87.69 95 GLY A N 1
ATOM 752 C CA . GLY A 1 95 ? 3.657 -7.168 -4.244 1.00 87.69 95 GLY A CA 1
ATOM 753 C C . GLY A 1 95 ? 2.962 -5.836 -4.532 1.00 87.69 95 GLY A C 1
ATOM 754 O O . GLY A 1 95 ? 3.360 -5.114 -5.440 1.00 87.69 95 GLY A O 1
ATOM 755 N N . GLY A 1 96 ? 1.929 -5.482 -3.769 1.00 90.88 96 GLY A N 1
ATOM 756 C CA . GLY A 1 96 ? 1.211 -4.222 -3.920 1.00 90.88 96 GLY A CA 1
ATOM 757 C C . GLY A 1 96 ? 2.021 -2.999 -3.485 1.00 90.88 96 GLY A C 1
ATOM 758 O O . GLY A 1 96 ? 2.616 -2.964 -2.404 1.00 90.88 96 GLY A O 1
ATOM 759 N N . LEU A 1 97 ? 1.961 -1.940 -4.292 1.00 90.44 97 LEU A N 1
ATOM 760 C CA . LEU A 1 97 ? 2.573 -0.643 -4.017 1.00 90.44 97 LEU A CA 1
ATOM 761 C C . LEU A 1 97 ? 1.527 0.466 -3.959 1.00 90.44 97 LEU A C 1
ATOM 763 O O . LEU A 1 97 ? 0.882 0.819 -4.949 1.00 90.44 97 LEU A O 1
ATOM 767 N N . LYS A 1 98 ? 1.386 1.048 -2.768 1.00 92.50 98 LYS A N 1
ATOM 768 C CA . LYS A 1 98 ? 0.446 2.137 -2.500 1.00 92.50 98 LYS A CA 1
ATOM 769 C C . LYS A 1 98 ? 0.881 3.449 -3.146 1.00 92.50 98 LYS A C 1
ATOM 771 O O . LYS A 1 98 ? 2.029 3.876 -3.022 1.00 92.50 98 LYS A O 1
ATOM 776 N N . ARG A 1 99 ? -0.084 4.145 -3.745 1.00 89.31 99 ARG A N 1
ATOM 777 C CA . ARG A 1 99 ? 0.048 5.523 -4.225 1.00 89.31 99 ARG A CA 1
ATOM 778 C C . ARG A 1 99 ? 0.029 6.497 -3.044 1.00 89.31 99 ARG A C 1
ATOM 780 O O . ARG A 1 99 ? -0.832 6.430 -2.167 1.00 89.31 99 ARG A O 1
ATOM 787 N N . LEU A 1 100 ? 0.962 7.445 -3.056 1.00 90.12 100 LEU A N 1
ATOM 788 C CA . LEU A 1 100 ? 1.274 8.306 -1.908 1.00 90.12 100 LEU A CA 1
ATOM 789 C C . LEU A 1 100 ? 0.364 9.538 -1.731 1.00 90.12 100 LEU A C 1
ATOM 791 O O . LEU A 1 100 ? 0.615 10.340 -0.838 1.00 90.12 100 LEU A O 1
ATOM 795 N N . TYR A 1 101 ? -0.674 9.725 -2.555 1.00 88.81 101 TYR A N 1
ATOM 796 C CA . TYR A 1 101 ? -1.588 10.869 -2.385 1.00 88.81 101 TYR A CA 1
ATOM 797 C C . TYR A 1 101 ? -2.510 10.698 -1.166 1.00 88.81 101 TYR A C 1
ATOM 799 O O . TYR A 1 101 ? -2.922 11.674 -0.541 1.00 88.81 101 TYR A O 1
ATOM 807 N N . SER A 1 102 ? -2.863 9.449 -0.851 1.00 91.94 102 SER A N 1
ATOM 808 C CA . SER A 1 102 ? -3.690 9.107 0.302 1.00 91.94 102 SER A CA 1
ATOM 809 C C . SER A 1 102 ? -2.826 9.003 1.558 1.00 91.94 102 SER A C 1
ATOM 811 O O . SER A 1 102 ? -1.616 8.789 1.486 1.00 91.94 102 SER A O 1
ATOM 813 N N . ARG A 1 103 ? -3.441 9.142 2.738 1.00 93.56 103 ARG A N 1
ATOM 814 C CA . ARG A 1 103 ? -2.716 9.047 4.012 1.00 93.56 103 ARG A CA 1
ATOM 815 C C . ARG A 1 103 ? -1.996 7.699 4.122 1.00 93.56 103 ARG A C 1
ATOM 817 O O . ARG A 1 103 ? -2.621 6.654 3.951 1.00 93.56 103 ARG A O 1
ATOM 824 N N . VAL A 1 104 ? -0.708 7.739 4.453 1.00 93.88 104 VAL A N 1
ATOM 825 C CA . VAL A 1 104 ? 0.156 6.565 4.640 1.00 93.88 104 VAL A CA 1
ATOM 826 C C . VAL A 1 104 ? 0.397 6.340 6.132 1.00 93.88 104 VAL A C 1
ATOM 828 O O . VAL A 1 104 ? 0.618 7.303 6.869 1.00 93.88 104 VAL A O 1
ATOM 831 N N . PHE A 1 105 ? 0.331 5.086 6.581 1.00 95.19 105 PHE A N 1
ATOM 832 C CA . PHE A 1 105 ? 0.510 4.707 7.987 1.00 95.19 105 PHE A CA 1
ATOM 833 C C . PHE A 1 105 ? 1.742 3.830 8.229 1.00 95.19 105 PHE A C 1
ATOM 835 O O . PHE A 1 105 ? 1.877 3.280 9.326 1.00 95.19 105 PHE A O 1
ATOM 842 N N . TYR A 1 106 ? 2.642 3.734 7.247 1.00 94.00 106 TYR A N 1
ATOM 843 C CA . TYR A 1 106 ? 3.940 3.077 7.379 1.00 94.00 106 TYR A CA 1
ATOM 844 C C . TYR A 1 106 ? 4.742 3.658 8.547 1.00 94.00 106 TYR A C 1
ATOM 846 O O . TYR A 1 106 ? 4.753 4.871 8.774 1.00 94.00 106 TYR A O 1
ATOM 854 N N . SER A 1 107 ? 5.451 2.791 9.265 1.00 93.44 107 SER A N 1
ATOM 855 C CA . SER A 1 107 ? 6.583 3.217 10.080 1.00 93.44 107 SER A CA 1
ATOM 856 C C . SER A 1 107 ? 7.732 3.681 9.183 1.00 93.44 107 SER A C 1
ATOM 858 O O . SER A 1 107 ? 7.739 3.438 7.973 1.0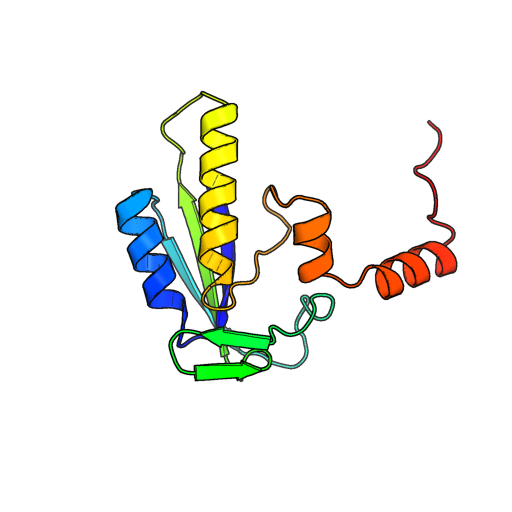0 93.44 107 SER A O 1
ATOM 860 N N . GLU A 1 108 ? 8.736 4.326 9.776 1.00 91.44 108 GLU A N 1
ATOM 861 C CA . GLU A 1 108 ? 9.949 4.648 9.030 1.00 91.44 108 GLU A CA 1
ATOM 862 C C . GLU A 1 108 ? 10.600 3.377 8.468 1.00 91.44 108 GLU A C 1
ATOM 864 O O . GLU A 1 108 ? 10.907 3.338 7.284 1.00 91.44 108 GLU A O 1
ATOM 869 N N . ASP A 1 109 ? 10.716 2.303 9.250 1.00 92.12 109 ASP A N 1
ATOM 870 C CA . ASP A 1 109 ? 11.303 1.045 8.770 1.00 92.12 109 ASP A CA 1
ATOM 871 C C . ASP A 1 109 ? 10.542 0.459 7.571 1.00 92.12 109 ASP A C 1
ATOM 873 O O . ASP A 1 109 ? 11.154 0.048 6.584 1.00 92.12 109 ASP A O 1
ATOM 877 N N . GLU A 1 110 ? 9.206 0.477 7.611 1.00 92.44 110 GLU A N 1
ATOM 878 C CA . GLU A 1 110 ? 8.358 0.044 6.493 1.00 92.44 110 GLU A CA 1
ATOM 879 C C . GLU A 1 110 ? 8.571 0.930 5.259 1.00 92.44 110 GLU A C 1
ATOM 881 O O . GLU A 1 110 ? 8.660 0.432 4.138 1.00 92.44 110 GLU A O 1
ATOM 886 N N . TRP A 1 111 ? 8.732 2.240 5.455 1.00 91.56 111 TRP A N 1
ATOM 887 C CA . TRP A 1 111 ? 9.045 3.171 4.376 1.00 91.56 111 TRP A CA 1
ATOM 888 C C . TRP A 1 111 ? 10.394 2.859 3.714 1.00 91.56 111 TRP A C 1
ATOM 890 O O . TRP A 1 111 ? 10.502 2.890 2.489 1.00 91.56 111 TRP A O 1
ATOM 900 N N . ARG A 1 112 ? 11.422 2.521 4.502 1.00 90.50 112 ARG A N 1
ATOM 901 C CA . ARG A 1 112 ? 12.786 2.219 4.017 1.00 90.50 112 ARG A CA 1
ATOM 902 C C . ARG A 1 112 ? 12.878 0.905 3.236 1.00 90.50 112 ARG A C 1
ATOM 904 O O . ARG A 1 112 ? 13.785 0.735 2.413 1.00 90.50 112 ARG A O 1
ATOM 911 N N . GLN A 1 113 ? 11.940 -0.010 3.469 1.00 88.25 113 GLN A N 1
ATOM 912 C CA . GLN A 1 113 ? 11.799 -1.226 2.665 1.00 88.25 113 GLN A CA 1
ATOM 913 C C . GLN A 1 113 ? 11.314 -0.908 1.246 1.00 88.25 113 GLN A C 1
ATOM 915 O O . GLN A 1 113 ? 11.755 -1.554 0.302 1.00 88.25 113 GLN A O 1
ATOM 920 N N . VAL A 1 114 ? 10.461 0.109 1.088 1.00 89.06 114 VAL A N 1
ATOM 921 C CA . VAL A 1 114 ? 9.877 0.490 -0.209 1.00 89.06 114 VAL A CA 1
ATOM 922 C C . VAL A 1 114 ? 10.739 1.513 -0.953 1.00 89.06 114 VAL A C 1
ATOM 924 O O . VAL A 1 114 ? 10.908 1.407 -2.165 1.00 89.06 114 VAL A O 1
ATOM 927 N N . TYR A 1 115 ? 11.301 2.495 -0.247 1.00 89.56 115 TYR A N 1
ATOM 928 C CA . TYR A 1 115 ? 12.026 3.621 -0.841 1.00 89.56 115 TYR A CA 1
ATOM 929 C C . TYR A 1 115 ? 13.474 3.674 -0.373 1.00 89.56 115 TYR A C 1
ATOM 931 O O . TYR A 1 115 ? 13.785 3.449 0.801 1.00 89.56 115 TYR A O 1
ATOM 939 N N . ASP A 1 116 ? 14.378 4.004 -1.292 1.00 89.00 116 ASP A N 1
ATOM 940 C CA . ASP A 1 116 ? 15.795 4.088 -0.979 1.00 89.00 116 ASP A CA 1
ATOM 941 C C . ASP A 1 116 ? 16.138 5.367 -0.200 1.00 89.00 116 ASP A C 1
ATOM 943 O O . ASP A 1 116 ? 15.905 6.493 -0.645 1.00 89.00 116 ASP A O 1
ATOM 947 N N . LYS A 1 117 ? 16.689 5.195 1.007 1.00 89.31 117 LYS A N 1
ATOM 948 C CA . LYS A 1 117 ? 17.109 6.322 1.846 1.00 89.31 117 LYS A CA 1
ATOM 949 C C . LYS A 1 117 ? 18.318 7.042 1.277 1.00 89.31 117 LYS A C 1
ATOM 951 O O . LYS A 1 117 ? 18.383 8.261 1.390 1.00 89.31 117 LYS A O 1
ATOM 956 N N . HIS A 1 118 ? 19.273 6.298 0.740 1.00 90.94 118 HIS A N 1
ATOM 957 C CA . HIS A 1 118 ? 20.510 6.867 0.247 1.00 90.94 118 HIS A CA 1
ATOM 958 C C . HIS A 1 118 ? 20.215 7.777 -0.946 1.00 90.94 118 HIS A C 1
ATOM 960 O O . HIS A 1 118 ? 20.593 8.944 -0.913 1.00 90.94 118 HIS A O 1
ATOM 966 N N . GLU A 1 119 ? 19.450 7.311 -1.936 1.00 89.06 119 GLU A N 1
ATOM 967 C CA . GLU A 1 119 ? 19.044 8.151 -3.075 1.00 89.06 119 GLU A CA 1
ATOM 968 C C . GLU A 1 119 ? 18.258 9.394 -2.638 1.00 89.06 119 GLU A C 1
ATOM 970 O O . GLU A 1 119 ? 18.507 10.499 -3.127 1.00 89.06 119 GLU A O 1
ATOM 975 N N . TYR A 1 120 ? 17.348 9.244 -1.672 1.00 88.69 120 TYR A N 1
ATOM 976 C CA . TYR A 1 120 ? 16.618 10.376 -1.106 1.00 88.69 120 TYR A CA 1
ATOM 977 C C . TYR A 1 120 ? 17.551 11.393 -0.423 1.00 88.69 120 TYR A C 1
ATOM 979 O O . TYR A 1 120 ? 17.445 12.597 -0.663 1.00 88.69 120 TYR A O 1
ATOM 987 N N . ASP A 1 121 ? 18.502 10.931 0.390 1.00 91.06 121 ASP A N 1
ATOM 988 C CA . ASP A 1 121 ? 19.459 11.793 1.090 1.00 91.06 121 ASP A CA 1
ATOM 989 C C . ASP A 1 121 ? 20.419 12.500 0.110 1.00 91.06 121 ASP A C 1
ATOM 991 O O . ASP A 1 121 ? 20.771 13.668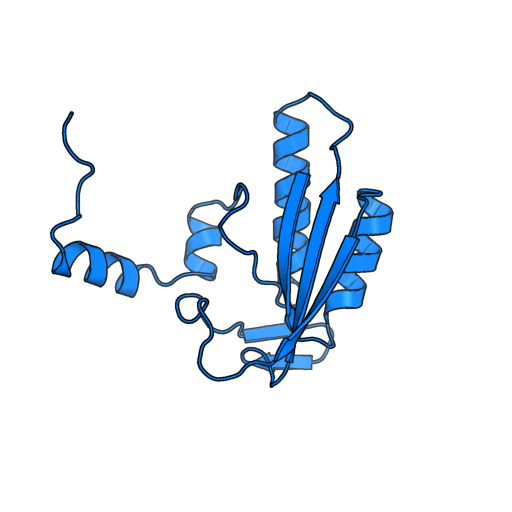 0.319 1.00 91.06 121 ASP A O 1
ATOM 995 N N . GLU A 1 122 ? 20.818 11.830 -0.978 1.00 93.12 122 GLU A N 1
ATOM 996 C CA . GLU A 1 122 ? 21.584 12.426 -2.081 1.00 93.12 122 GLU A CA 1
ATOM 997 C C . GLU A 1 122 ? 20.806 13.575 -2.737 1.00 93.12 122 GLU A C 1
ATOM 999 O O . GLU A 1 122 ? 21.362 14.659 -2.947 1.00 93.12 122 GLU A O 1
ATOM 1004 N N . LEU A 1 123 ? 19.508 13.381 -3.004 1.00 91.94 123 LEU A N 1
ATOM 1005 C CA . LEU A 1 123 ? 18.636 14.425 -3.547 1.00 91.94 123 LEU A CA 1
ATOM 1006 C C . LEU A 1 123 ? 18.537 15.618 -2.590 1.00 91.94 123 LEU A C 1
ATOM 1008 O O . LEU A 1 123 ? 18.742 16.759 -3.014 1.00 91.94 123 LEU A O 1
ATOM 1012 N N . LEU A 1 124 ? 18.308 15.380 -1.295 1.00 92.31 124 LEU A N 1
ATOM 1013 C CA . LEU A 1 124 ? 18.272 16.460 -0.303 1.00 92.31 124 LEU A CA 1
ATOM 1014 C C . LEU A 1 124 ? 19.593 17.231 -0.248 1.00 92.31 124 LEU A C 1
ATOM 1016 O O . LEU A 1 124 ? 19.587 18.456 -0.121 1.00 92.31 124 LEU A O 1
ATOM 1020 N N . ARG A 1 125 ? 20.737 16.545 -0.362 1.00 93.62 125 ARG A N 1
ATOM 1021 C CA . ARG A 1 125 ? 22.048 17.204 -0.389 1.00 93.62 125 ARG A CA 1
ATOM 1022 C C . ARG A 1 125 ? 22.234 18.039 -1.649 1.00 93.62 125 ARG A C 1
ATOM 1024 O O . ARG A 1 125 ? 22.682 19.175 -1.534 1.00 93.62 125 ARG A O 1
ATOM 1031 N N . LYS A 1 126 ? 21.879 17.502 -2.818 1.00 95.50 126 LYS A N 1
ATOM 1032 C CA . LYS A 1 126 ? 21.997 18.185 -4.114 1.00 95.50 126 LYS A CA 1
ATOM 1033 C C . LYS A 1 126 ? 21.215 19.498 -4.152 1.00 95.50 126 LYS A C 1
ATOM 1035 O O . LYS A 1 126 ? 21.697 20.469 -4.725 1.00 95.50 126 LYS A O 1
ATOM 1040 N N . TYR A 1 127 ? 20.034 19.526 -3.539 1.00 93.69 127 TYR A N 1
ATOM 1041 C CA . TYR A 1 127 ? 19.154 20.698 -3.522 1.00 93.69 127 TYR A CA 1
ATOM 1042 C C . TYR A 1 127 ? 19.209 21.496 -2.210 1.00 93.69 127 TYR A C 1
ATOM 1044 O O . TYR A 1 127 ? 18.376 22.371 -1.997 1.00 93.69 127 TYR A O 1
ATOM 1052 N N . SER A 1 128 ? 20.183 21.219 -1.333 1.00 91.56 128 SER A N 1
ATOM 1053 C CA . SER A 1 128 ? 20.360 21.910 -0.044 1.00 91.56 128 SER A CA 1
ATOM 1054 C C . SER A 1 128 ? 19.115 21.894 0.863 1.00 91.56 128 SER A C 1
ATOM 1056 O O . SER A 1 128 ? 18.908 22.803 1.661 1.00 91.56 128 SER A O 1
ATOM 1058 N N . ALA A 1 129 ? 18.304 20.838 0.786 1.00 90.75 129 ALA A N 1
ATOM 1059 C CA . ALA A 1 129 ? 17.020 20.691 1.477 1.00 90.75 129 ALA A CA 1
ATOM 1060 C C . ALA A 1 129 ? 17.117 19.819 2.748 1.00 90.75 129 ALA A C 1
ATOM 1062 O O . ALA A 1 129 ? 16.236 19.018 3.044 1.00 90.75 129 ALA A O 1
ATOM 1063 N N . LYS A 1 130 ? 18.219 19.920 3.500 1.00 85.75 130 LYS A N 1
ATOM 1064 C CA . LYS A 1 130 ? 18.475 19.054 4.672 1.00 85.75 130 LYS A CA 1
ATOM 1065 C C . LYS A 1 130 ? 17.695 19.437 5.931 1.00 85.75 130 LYS A C 1
ATOM 1067 O O . LYS A 1 130 ? 17.687 18.677 6.894 1.00 85.75 130 LYS A O 1
ATOM 1072 N N . SER A 1 131 ? 17.077 20.609 5.940 1.00 82.75 131 SER A N 1
ATOM 1073 C CA . SER A 1 131 ? 16.235 21.081 7.031 1.00 82.75 131 SER A CA 1
ATOM 1074 C C . SER A 1 131 ? 14.928 21.607 6.467 1.00 82.75 131 SER A C 1
ATOM 1076 O O . SER A 1 131 ? 14.888 22.136 5.354 1.00 82.75 131 SER A O 1
ATOM 1078 N N . LEU A 1 132 ? 13.865 21.502 7.260 1.00 77.75 132 LEU A N 1
ATOM 1079 C CA . LEU A 1 132 ? 12.663 22.280 6.998 1.00 77.75 132 LEU A CA 1
ATOM 1080 C C . LEU A 1 132 ? 13.019 23.776 7.039 1.00 77.75 132 LEU A C 1
ATOM 1082 O O . LEU A 1 132 ? 13.963 24.153 7.746 1.00 77.75 132 LEU A O 1
ATOM 1086 N N . PRO A 1 133 ? 12.298 24.631 6.296 1.00 69.56 133 PRO A N 1
ATOM 1087 C CA . PRO A 1 133 ? 12.414 26.067 6.474 1.00 69.56 133 PRO A CA 1
ATOM 1088 C C . PRO A 1 133 ? 12.222 26.392 7.956 1.00 69.56 133 PRO A C 1
ATOM 1090 O O . PRO A 1 133 ? 11.259 25.934 8.572 1.00 69.56 133 PRO A O 1
ATOM 1093 N N . LEU A 1 134 ? 13.155 27.148 8.530 1.00 58.28 134 LEU A N 1
ATOM 1094 C CA . LEU A 1 134 ? 12.919 27.786 9.817 1.00 58.28 134 LEU A CA 1
ATOM 1095 C C . LEU A 1 134 ? 11.837 28.843 9.569 1.00 58.28 134 LEU A C 1
ATOM 1097 O O . LEU A 1 134 ? 12.029 29.716 8.721 1.00 58.28 134 LEU A O 1
ATOM 1101 N N . ILE A 1 135 ? 10.689 28.689 10.229 1.00 48.12 135 ILE A N 1
ATOM 1102 C CA . ILE A 1 135 ? 9.624 29.699 10.272 1.00 48.12 135 ILE A CA 1
ATOM 1103 C C . ILE A 1 135 ? 10.010 30.743 11.316 1.00 48.12 135 ILE A C 1
ATOM 1105 O O . ILE A 1 135 ? 10.474 30.318 12.401 1.00 48.12 135 ILE A O 1
#

Sequence (135 aa):
MIHDIAFPADDAAPFLEYADEAFDLYPIWLCPLLRDGRISMGYAKPFSGLVGDKQVEGYGDWDLSVGLWGQYPSSNQAEFVRANRKIEAKMREPGGLKRLYSRVFYSEDEWRQVYDKHEYDELLRKYSAKSLPLI

Secondary structure (DSSP, 8-state):
-EEEEEEEGGG-HHHHHHHHHHH----EEEEEEE--TT-TTTTBPPPEEEETTEEEES--SEEEEEEEE---S---HHHHHHHHHHHHHHTTTTT-EE-TTS-----HHHHHHHB-HHHHHHHHHHTT-SSPPP-

InterPro domains:
  IPR040165 Delta(24)-sterol reductase [PTHR10801] (2-130)

Foldseek 3Di:
DKWKKKFQAVQCVVLVVCCCVPFVFDDKDKDKDFPDVPDPLPFWDFDFDDRDNDTDTGHDRIIIIIIGDGDGPDPDPVVVLVVQVVSVVVCPNRPMDIDDPDDDNDDPVRVCNTGPPVVVVVVCVVVVNPDDPDD

pLDDT: mean 86.94, std 9.9, range [48.12, 96.44]